Protein AF-A0A7X9ACI7-F1 (afdb_monomer)

Nearest PDB structures (foldseek):
  5ey5-assembly1_A  TM=9.146E-01  e=2.032E-03  synthetic construct
  6uap-assembly2_C  TM=9.109E-01  e=3.629E-03  Mycobacterium tuberculosis H37Rv
  6e9p-assembly2_C  TM=9.121E-01  e=5.007E-03  Mycobacterium tuberculosis H37Rv
  2ekc-assembly1_A  TM=9.096E-01  e=6.075E-03  Aquifex aeolicus VF5
  6qky-assembly5_J  TM=7.546E-01  e=1.497E-02  Streptococcus pneumoniae

Radius of gyration: 14.18 Å; Cα contacts (8 Å, |Δi|>4): 75; chains: 1; bounding box: 32×22×41 Å

Mean predicted aligned error: 4.33 Å

Foldseek 3Di:
DLVVLQVCVVVDPDFFEAEPPPQALVSLLVRLVSGVYYHYDPNLVCLCPDDDDNVVSVVVSVVRVVSNCVSNVVVD

pLDDT: mean 89.82, std 8.87, range [47.19, 97.69]

Secondary structure (DSSP, 8-state):
-HHHHHHHHHT-SS--EE-SS--SHHHHHHHHTTSSEE---HHHHHHHTSSS-HHHHHHHHHHHHHHHHHHHHTT-

Structure (mmCIF, N/CA/C/O backbone):
data_AF-A0A7X9ACI7-F1
#
_entry.id   AF-A0A7X9ACI7-F1
#
loop_
_atom_site.group_PDB
_atom_site.id
_atom_site.type_symbol
_atom_site.label_atom_id
_atom_site.label_alt_id
_atom_site.label_comp_id
_atom_site.label_asym_id
_atom_site.label_entity_id
_atom_site.label_seq_id
_atom_site.pdbx_PDB_ins_code
_atom_site.Cartn_x
_atom_site.Cartn_y
_atom_site.Cartn_z
_atom_site.occupancy
_atom_site.B_iso_or_equiv
_atom_site.auth_seq_id
_atom_site.auth_comp_id
_atom_site.auth_asym_id
_atom_site.auth_atom_id
_atom_site.pdbx_PDB_model_num
ATOM 1 N N . MET A 1 1 ? -14.626 -10.046 3.995 1.00 66.25 1 MET A N 1
ATOM 2 C CA . MET A 1 1 ? -13.467 -9.173 4.313 1.00 66.25 1 MET A CA 1
ATOM 3 C C . MET A 1 1 ? -13.882 -7.963 5.138 1.00 66.25 1 MET A C 1
ATOM 5 O O . MET A 1 1 ? -13.377 -7.836 6.240 1.00 66.25 1 MET A O 1
ATOM 9 N N . ALA A 1 2 ? -14.799 -7.111 4.660 1.00 73.56 2 ALA A N 1
ATOM 10 C CA . ALA A 1 2 ? -15.210 -5.914 5.404 1.00 73.56 2 ALA A CA 1
ATOM 11 C C . ALA A 1 2 ? -15.819 -6.223 6.786 1.00 73.56 2 ALA A C 1
ATOM 13 O O . ALA A 1 2 ? -15.441 -5.610 7.774 1.00 73.56 2 ALA A O 1
ATOM 14 N N . GLU A 1 3 ? -16.679 -7.237 6.864 1.00 78.19 3 GLU A N 1
ATOM 15 C CA . GLU A 1 3 ? -17.308 -7.678 8.116 1.00 78.19 3 GLU A CA 1
ATOM 16 C C . GLU A 1 3 ? -16.293 -8.211 9.144 1.00 78.19 3 GLU A C 1
ATOM 18 O O . GLU A 1 3 ? -16.346 -7.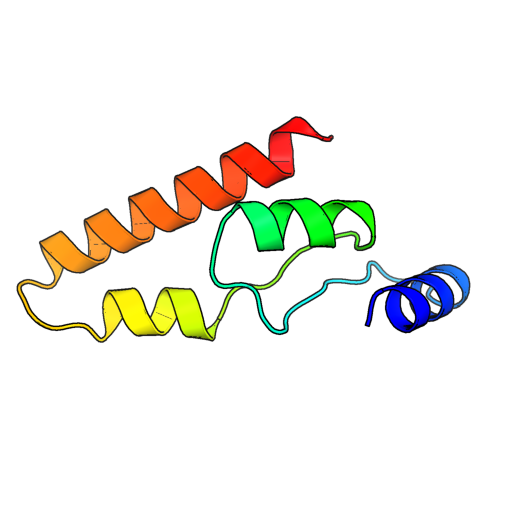859 10.314 1.00 78.19 3 GLU A O 1
ATOM 23 N N . HIS A 1 4 ? -15.290 -8.978 8.699 1.00 84.81 4 HIS A N 1
ATOM 24 C CA . HIS A 1 4 ? -14.213 -9.452 9.579 1.00 84.81 4 HIS A CA 1
ATOM 25 C C . HIS A 1 4 ? -13.328 -8.308 10.091 1.00 84.81 4 HIS A C 1
ATOM 27 O O . HIS A 1 4 ? -12.889 -8.346 11.234 1.00 84.81 4 HIS A O 1
ATOM 33 N N . LEU A 1 5 ? -13.063 -7.291 9.261 1.00 82.94 5 LEU A N 1
ATOM 34 C CA . LEU A 1 5 ? -12.300 -6.112 9.682 1.00 82.94 5 LEU A CA 1
ATOM 35 C C . LEU A 1 5 ? -13.043 -5.315 10.758 1.00 82.94 5 LEU A C 1
ATOM 37 O O . LEU A 1 5 ? -12.409 -4.880 11.713 1.00 82.94 5 LEU A O 1
ATOM 41 N N . ALA A 1 6 ? -14.367 -5.174 10.637 1.00 82.50 6 ALA A N 1
ATOM 42 C CA . ALA A 1 6 ? -15.188 -4.507 11.646 1.00 82.50 6 ALA A CA 1
ATOM 43 C C . ALA A 1 6 ? -15.118 -5.233 12.999 1.00 82.50 6 ALA A C 1
ATOM 45 O O . ALA A 1 6 ? -14.773 -4.616 14.003 1.00 82.50 6 ALA A O 1
ATOM 46 N N . VAL A 1 7 ? -15.315 -6.557 13.003 1.00 86.81 7 VAL A N 1
ATOM 47 C CA . VAL A 1 7 ? -15.214 -7.378 14.223 1.00 86.81 7 VAL A CA 1
ATOM 48 C C . VAL A 1 7 ? -13.821 -7.283 14.850 1.00 86.81 7 VAL A C 1
ATOM 50 O O . VAL A 1 7 ? -13.696 -7.116 16.061 1.00 86.81 7 VAL A O 1
ATOM 53 N N . LEU A 1 8 ? -12.754 -7.356 14.048 1.00 86.75 8 LEU A N 1
ATOM 54 C CA . LEU A 1 8 ? -11.387 -7.222 14.560 1.00 86.75 8 LEU A CA 1
ATOM 55 C C . LEU A 1 8 ? -11.140 -5.841 15.169 1.00 86.75 8 LEU A C 1
ATOM 57 O O . LEU A 1 8 ? -10.487 -5.749 16.202 1.00 86.75 8 LEU A O 1
ATOM 61 N N . LYS A 1 9 ? -11.674 -4.778 14.561 1.00 83.38 9 LYS A N 1
ATOM 62 C CA . LYS A 1 9 ? -11.513 -3.409 15.054 1.00 83.38 9 LYS A CA 1
ATOM 63 C C . LYS A 1 9 ? -12.223 -3.188 16.391 1.00 83.38 9 LYS A C 1
ATOM 65 O O . LYS A 1 9 ? -11.671 -2.523 17.257 1.00 83.38 9 LYS A O 1
ATOM 70 N N . GLU A 1 10 ? -13.397 -3.787 16.583 1.00 86.69 10 GLU A N 1
ATOM 71 C CA . GLU A 1 10 ? -14.130 -3.745 17.859 1.00 86.69 10 GLU A CA 1
ATOM 72 C C . GLU A 1 10 ? -13.410 -4.493 18.992 1.00 86.69 10 GLU A C 1
ATOM 74 O O . GLU A 1 10 ? -13.586 -4.157 20.160 1.00 86.69 10 GLU A O 1
ATOM 79 N N . ASN A 1 11 ? -12.583 -5.486 18.656 1.00 90.00 11 ASN A N 1
ATOM 80 C CA . ASN A 1 11 ? -11.919 -6.367 19.621 1.00 90.00 11 ASN A CA 1
ATOM 81 C C . ASN A 1 11 ? -10.399 -6.137 19.730 1.00 90.00 11 ASN A C 1
ATOM 83 O O . ASN A 1 11 ? -9.712 -6.891 20.419 1.00 90.00 11 ASN A O 1
ATOM 87 N N . SER A 1 12 ? -9.853 -5.122 19.052 1.00 89.94 12 SER A N 1
ATOM 88 C CA . SER A 1 12 ? -8.414 -4.848 19.009 1.00 89.94 12 SER A CA 1
ATOM 89 C C . SER A 1 12 ? -8.054 -3.582 19.777 1.00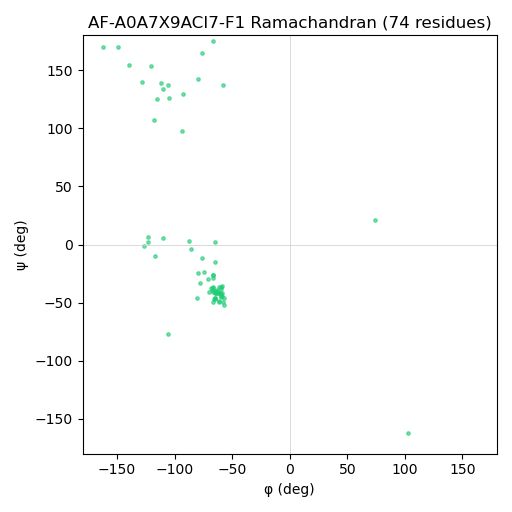 89.94 12 SER A C 1
ATOM 91 O O . SER A 1 12 ? -8.647 -2.525 19.586 1.00 89.94 12 SER A O 1
ATOM 93 N N . SER A 1 13 ? -7.010 -3.668 20.602 1.00 92.56 13 SER A N 1
ATOM 94 C CA . SER A 1 13 ? -6.386 -2.517 21.266 1.00 92.56 13 SER A CA 1
ATOM 95 C C . SER A 1 13 ? -5.315 -1.827 20.411 1.00 92.56 13 SER A C 1
ATOM 97 O O . SER A 1 13 ? -4.763 -0.808 20.824 1.00 92.56 13 SER A O 1
ATOM 99 N N . VAL A 1 14 ? -5.007 -2.374 19.230 1.00 93.19 14 VAL A N 1
ATOM 100 C CA . VAL A 1 14 ? -3.998 -1.854 18.296 1.00 93.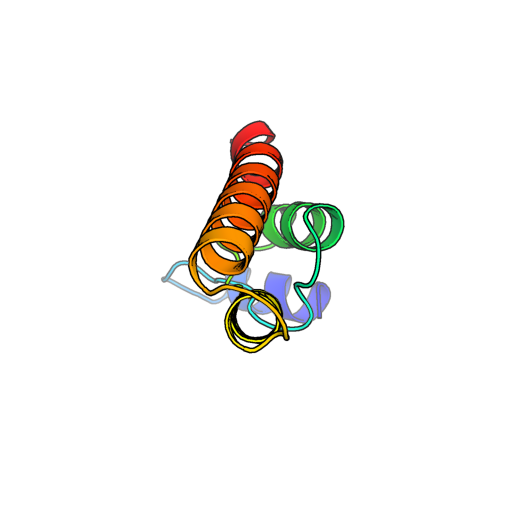19 14 VAL A CA 1
ATOM 101 C C . VAL A 1 14 ? -4.616 -1.500 16.937 1.00 93.19 14 VAL A C 1
ATOM 103 O O . VAL A 1 14 ? -5.623 -2.109 16.558 1.00 93.19 14 VAL A O 1
ATOM 106 N N . PRO A 1 15 ? -4.019 -0.558 16.176 1.00 91.56 15 PRO A N 1
ATOM 107 C CA . PRO A 1 15 ? -4.493 -0.202 14.839 1.00 91.56 15 PRO A CA 1
ATOM 108 C C . PRO A 1 15 ? -4.527 -1.404 13.888 1.00 91.56 15 PRO A C 1
ATOM 110 O O . PRO A 1 15 ? -3.581 -2.192 13.834 1.00 91.56 15 PRO A O 1
ATOM 113 N N . ILE A 1 16 ? -5.593 -1.518 13.096 1.00 91.56 16 ILE A N 1
ATOM 114 C CA . ILE A 1 16 ? -5.787 -2.604 12.130 1.00 91.56 16 ILE A CA 1
ATOM 115 C C . ILE A 1 16 ? -5.546 -2.088 10.712 1.00 91.56 16 ILE A C 1
ATOM 117 O O . ILE A 1 16 ? -6.187 -1.137 10.271 1.00 91.56 16 ILE A O 1
ATOM 121 N N . ALA A 1 17 ? -4.667 -2.751 9.959 1.00 91.69 17 ALA A N 1
ATOM 122 C CA . ALA A 1 17 ? -4.403 -2.435 8.556 1.00 91.69 17 ALA A CA 1
ATOM 123 C C . ALA A 1 17 ? -4.886 -3.549 7.613 1.00 91.69 17 ALA A C 1
ATOM 125 O O . ALA A 1 17 ? -4.691 -4.735 7.875 1.00 91.69 17 ALA A O 1
ATOM 126 N N . ALA A 1 18 ? -5.482 -3.172 6.479 1.00 91.62 18 ALA A N 1
ATOM 127 C CA . ALA A 1 18 ? -5.896 -4.109 5.434 1.00 91.62 18 ALA A CA 1
ATOM 128 C C . ALA A 1 18 ? -4.789 -4.275 4.380 1.00 91.62 18 ALA A C 1
ATOM 130 O O . ALA A 1 18 ? -4.303 -3.281 3.851 1.00 91.62 18 ALA A O 1
ATOM 131 N N . GLY A 1 19 ? -4.402 -5.511 4.037 1.00 91.12 19 GLY A N 1
ATOM 132 C CA . GLY A 1 19 ? -3.261 -5.764 3.133 1.00 91.12 19 GLY A CA 1
ATOM 133 C C . GLY A 1 19 ? -3.514 -6.652 1.914 1.00 91.12 19 GLY A C 1
ATOM 134 O O . GLY A 1 19 ? -2.603 -6.871 1.119 1.00 91.12 19 GLY A O 1
ATOM 135 N N . PHE A 1 20 ? -4.728 -7.176 1.738 1.00 89.94 20 PHE A N 1
ATOM 136 C CA . PHE A 1 20 ? -5.047 -8.087 0.636 1.00 89.94 20 PHE A CA 1
ATOM 137 C C . PHE A 1 20 ? -5.879 -7.402 -0.450 1.00 89.94 20 PHE A C 1
ATOM 139 O O . PHE A 1 20 ? -6.830 -6.682 -0.157 1.00 89.94 20 PHE A O 1
ATOM 146 N N . GLY A 1 21 ? -5.533 -7.667 -1.715 1.00 86.56 21 GLY A N 1
ATOM 147 C CA . GLY A 1 21 ? -6.321 -7.239 -2.877 1.00 86.56 21 GLY A CA 1
ATOM 148 C C . GLY A 1 21 ? -6.234 -5.748 -3.219 1.00 86.56 21 GLY A C 1
ATOM 149 O O . GLY A 1 21 ? -7.122 -5.235 -3.894 1.00 86.56 21 GLY A O 1
ATOM 150 N N . ILE A 1 22 ? -5.192 -5.045 -2.766 1.00 91.50 22 ILE A N 1
ATOM 151 C CA . ILE A 1 22 ? -5.019 -3.609 -3.026 1.00 91.50 22 ILE A CA 1
ATOM 152 C C . ILE A 1 22 ? -4.148 -3.414 -4.264 1.00 91.50 22 ILE A C 1
ATOM 154 O O . ILE A 1 22 ? -2.923 -3.500 -4.202 1.00 91.50 22 ILE A O 1
ATOM 158 N N . ASN A 1 23 ? -4.796 -3.192 -5.402 1.00 93.38 23 ASN A N 1
ATOM 159 C CA . ASN A 1 23 ? -4.156 -3.039 -6.708 1.00 93.38 23 ASN A CA 1
ATOM 160 C C . ASN A 1 23 ? -4.364 -1.660 -7.349 1.00 93.38 23 ASN A C 1
ATOM 162 O O . ASN A 1 23 ? -3.702 -1.358 -8.336 1.00 93.38 23 ASN A O 1
ATOM 166 N N . ASP A 1 24 ? -5.246 -0.829 -6.794 1.00 91.56 24 ASP A N 1
ATOM 167 C CA . ASP A 1 24 ? -5.516 0.523 -7.276 1.00 91.56 24 ASP A CA 1
ATOM 168 C C . ASP A 1 24 ? -5.935 1.472 -6.134 1.00 91.56 24 ASP A C 1
ATOM 170 O O . ASP A 1 24 ? -6.204 1.058 -4.998 1.00 91.56 24 ASP A O 1
ATOM 174 N N . ALA A 1 25 ? -6.005 2.770 -6.442 1.00 90.81 25 ALA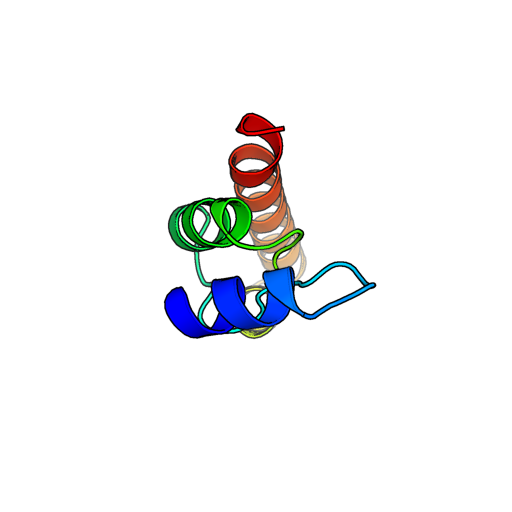 A N 1
ATOM 175 C CA . ALA A 1 25 ? -6.403 3.793 -5.481 1.00 90.81 25 ALA A CA 1
ATOM 176 C C . ALA A 1 25 ? -7.865 3.694 -5.035 1.00 90.81 25 ALA A C 1
ATOM 178 O O . ALA A 1 25 ? -8.185 4.086 -3.913 1.00 90.81 25 ALA A O 1
ATOM 179 N N . LYS A 1 26 ? -8.759 3.127 -5.855 1.00 90.88 26 LYS A N 1
ATOM 180 C CA . LYS A 1 26 ? -10.160 2.921 -5.461 1.00 90.88 26 LYS A CA 1
ATOM 181 C C . LYS A 1 26 ? -10.264 1.835 -4.388 1.00 90.88 26 LYS A C 1
ATOM 183 O O . LYS A 1 26 ? -11.038 1.982 -3.447 1.00 90.88 26 LYS A O 1
ATOM 188 N N . ALA A 1 27 ? -9.507 0.749 -4.515 1.00 90.50 27 ALA A N 1
ATOM 189 C CA . ALA A 1 27 ? -9.411 -0.327 -3.539 1.00 90.50 27 ALA A CA 1
ATOM 190 C C . ALA A 1 27 ? -8.787 0.176 -2.239 1.00 90.50 27 ALA A C 1
ATOM 192 O O . ALA A 1 27 ? -9.370 -0.038 -1.177 1.00 90.50 27 ALA A O 1
ATOM 193 N N . ALA A 1 28 ? -7.679 0.918 -2.329 1.00 91.62 28 ALA A N 1
ATOM 194 C CA . ALA A 1 28 ? -7.051 1.548 -1.171 1.00 91.62 28 ALA A CA 1
ATOM 195 C C . ALA A 1 28 ? -8.024 2.484 -0.438 1.00 91.62 28 ALA A C 1
ATOM 197 O O . ALA A 1 28 ? -8.180 2.377 0.773 1.00 91.62 28 ALA A O 1
ATOM 198 N N . GLN A 1 29 ? -8.754 3.323 -1.176 1.00 91.06 29 GLN A N 1
ATOM 199 C CA . GLN A 1 29 ? -9.746 4.233 -0.610 1.00 91.06 29 GLN A CA 1
ATOM 200 C C . GLN A 1 29 ? -10.924 3.507 0.054 1.00 91.06 29 GLN A C 1
ATOM 202 O O . GLN A 1 29 ? -11.402 3.927 1.104 1.00 91.06 29 GLN A O 1
ATOM 207 N N . ARG A 1 30 ? -11.449 2.436 -0.556 1.00 89.38 30 ARG A N 1
ATOM 208 C CA . ARG A 1 30 ? -12.551 1.671 0.050 1.00 89.38 30 ARG A CA 1
ATOM 209 C C . ARG A 1 30 ? -12.118 1.023 1.361 1.00 89.38 30 ARG A C 1
ATOM 211 O O . ARG A 1 30 ? -12.894 1.012 2.309 1.00 89.38 30 ARG A O 1
ATOM 218 N N . LEU A 1 31 ? -10.902 0.484 1.405 1.00 88.88 31 LEU A N 1
ATOM 219 C CA . LEU A 1 31 ? -10.388 -0.223 2.575 1.00 88.88 31 LEU A CA 1
ATOM 220 C C . LEU A 1 31 ? -9.935 0.724 3.687 1.00 88.88 31 LEU A C 1
ATOM 222 O O . LEU A 1 31 ? -10.160 0.412 4.851 1.00 88.88 31 LEU A O 1
ATOM 226 N N . SER A 1 32 ? -9.407 1.905 3.355 1.00 88.75 32 SER A N 1
ATOM 227 C CA . SER A 1 32 ? -9.056 2.922 4.354 1.00 88.75 32 SER A CA 1
ATOM 228 C C . SER A 1 32 ? -10.265 3.479 5.114 1.00 88.75 32 SER A C 1
ATOM 230 O O . SER A 1 32 ? -10.093 4.109 6.146 1.00 88.75 32 SER A O 1
ATOM 232 N N . ARG A 1 33 ? -11.498 3.255 4.633 1.00 87.44 33 ARG A N 1
ATOM 233 C CA . ARG A 1 33 ? -12.729 3.611 5.367 1.00 87.44 33 ARG A CA 1
ATOM 234 C C . ARG A 1 33 ? -13.041 2.673 6.525 1.00 87.44 33 ARG A C 1
ATOM 236 O O . ARG A 1 33 ? -13.791 3.042 7.419 1.00 87.44 33 ARG A O 1
ATOM 243 N N . ILE A 1 34 ? -12.531 1.448 6.468 1.00 87.56 34 ILE A N 1
ATOM 244 C CA . ILE A 1 34 ? -12.890 0.366 7.393 1.00 87.56 34 ILE A CA 1
ATOM 245 C C . ILE A 1 34 ? -11.671 -0.211 8.127 1.00 87.56 34 ILE A C 1
ATOM 247 O O . ILE A 1 34 ? -11.811 -1.150 8.902 1.00 87.56 34 ILE A O 1
ATOM 251 N N . ALA A 1 35 ? -10.485 0.349 7.892 1.00 89.62 35 ALA A N 1
ATOM 252 C CA . ALA A 1 35 ? -9.218 -0.005 8.521 1.00 89.62 35 ALA A CA 1
ATOM 253 C C . ALA A 1 35 ? -8.434 1.278 8.831 1.00 89.62 35 ALA A C 1
ATOM 255 O O . ALA A 1 35 ? -8.620 2.295 8.168 1.00 89.62 35 ALA A O 1
ATOM 256 N N . ASP A 1 36 ? -7.547 1.230 9.817 1.00 90.88 36 ASP A N 1
ATOM 257 C CA . ASP A 1 36 ? -6.693 2.358 10.216 1.00 90.88 36 ASP A CA 1
ATOM 258 C C . ASP A 1 36 ? -5.521 2.572 9.242 1.00 90.88 36 ASP A C 1
ATOM 260 O O . ASP A 1 36 ? -4.846 3.599 9.267 1.00 90.88 36 ASP A O 1
ATOM 264 N N . GLY A 1 37 ? -5.288 1.607 8.349 1.00 90.31 37 GLY A N 1
ATOM 265 C CA . GLY A 1 37 ? -4.288 1.697 7.298 1.00 90.31 37 GLY A CA 1
ATOM 266 C C . GLY A 1 37 ? -4.505 0.688 6.175 1.00 90.31 37 GLY A C 1
ATOM 267 O O . GLY A 1 37 ? -5.308 -0.243 6.273 1.00 90.31 37 GLY A O 1
ATOM 268 N N . VAL A 1 38 ? -3.749 0.871 5.095 1.00 92.94 38 VAL A N 1
ATOM 269 C CA . VAL A 1 38 ? -3.714 -0.039 3.947 1.00 92.94 38 VAL A CA 1
ATOM 270 C C . VAL A 1 38 ? -2.277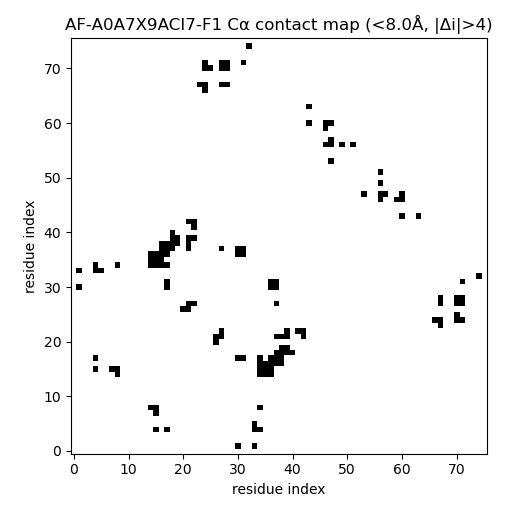 -0.430 3.623 1.00 92.94 38 VAL A C 1
ATOM 272 O O . VAL A 1 38 ? -1.375 0.403 3.677 1.00 92.94 38 VAL A O 1
ATOM 275 N N . ILE A 1 39 ? -2.063 -1.697 3.276 1.00 93.75 39 ILE A N 1
ATOM 276 C CA . ILE A 1 39 ? -0.757 -2.257 2.919 1.00 93.75 39 ILE A CA 1
ATOM 277 C C . ILE A 1 39 ? -0.799 -2.685 1.454 1.00 93.75 39 ILE A C 1
ATOM 279 O O . ILE A 1 39 ? -1.656 -3.468 1.046 1.00 93.75 39 ILE A O 1
ATOM 283 N N . VAL A 1 40 ? 0.148 -2.187 0.660 1.00 94.44 40 VAL A N 1
ATOM 284 C CA . VAL A 1 40 ? 0.251 -2.495 -0.770 1.00 94.44 40 VAL A CA 1
ATOM 285 C C . VAL A 1 40 ? 1.574 -3.192 -1.047 1.00 94.44 40 VAL A C 1
ATOM 287 O O . VAL A 1 40 ? 2.628 -2.569 -1.012 1.00 94.44 40 VAL A O 1
ATOM 290 N N . GLY A 1 41 ? 1.509 -4.497 -1.314 1.00 93.31 41 GLY A N 1
ATOM 291 C CA . GLY A 1 41 ? 2.681 -5.324 -1.613 1.00 93.31 41 GLY A CA 1
ATOM 292 C C . GLY A 1 41 ? 2.784 -5.678 -3.095 1.00 93.31 41 GLY A C 1
ATOM 293 O O . GLY A 1 41 ? 3.567 -5.094 -3.841 1.00 93.31 41 GLY A O 1
ATOM 294 N N . SER A 1 42 ? 1.972 -6.642 -3.537 1.00 94.75 42 SER A N 1
ATOM 295 C CA . SER A 1 42 ? 2.100 -7.263 -4.864 1.00 94.75 42 SER A CA 1
ATOM 296 C C . SER A 1 42 ? 1.976 -6.280 -6.029 1.00 94.75 42 SER A C 1
ATOM 298 O O . SER A 1 42 ? 2.703 -6.415 -7.010 1.00 94.75 42 SER A O 1
ATOM 300 N N . ALA A 1 43 ? 1.107 -5.271 -5.927 1.00 94.44 43 ALA A N 1
ATOM 301 C CA . ALA A 1 43 ? 0.956 -4.254 -6.965 1.00 94.44 43 ALA A CA 1
ATOM 302 C C . ALA A 1 43 ? 2.221 -3.396 -7.128 1.00 94.44 43 ALA A C 1
ATOM 304 O O . ALA A 1 43 ? 2.661 -3.163 -8.251 1.00 94.44 43 ALA A O 1
ATOM 305 N N . PHE A 1 44 ? 2.848 -3.001 -6.017 1.00 94.81 44 PHE A N 1
ATOM 306 C CA . PHE A 1 44 ? 4.095 -2.236 -6.026 1.00 94.81 44 PHE A CA 1
ATOM 307 C C . PHE A 1 44 ? 5.253 -3.057 -6.607 1.00 94.81 44 PHE A C 1
ATOM 309 O O . PHE A 1 44 ? 5.953 -2.596 -7.508 1.00 94.81 44 PHE A O 1
ATOM 316 N N . ILE A 1 45 ? 5.403 -4.308 -6.154 1.00 95.00 45 ILE A N 1
ATOM 317 C CA . ILE A 1 45 ? 6.428 -5.225 -6.674 1.00 95.00 45 ILE A CA 1
ATOM 318 C C . ILE A 1 45 ? 6.238 -5.436 -8.177 1.00 95.00 45 ILE A C 1
ATOM 320 O O . ILE A 1 45 ? 7.200 -5.355 -8.931 1.00 95.00 45 ILE A O 1
ATOM 324 N N . LYS A 1 46 ? 4.999 -5.640 -8.639 1.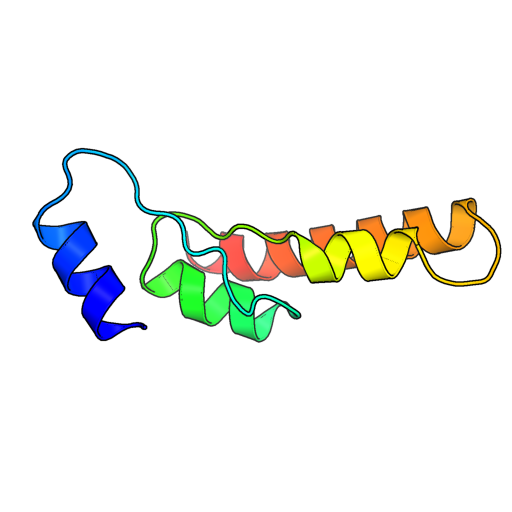00 95.75 46 LYS A N 1
ATOM 325 C CA . LYS A 1 46 ? 4.703 -5.849 -10.061 1.00 95.75 46 LYS A CA 1
ATOM 326 C C . LYS A 1 46 ? 5.154 -4.677 -10.939 1.00 95.75 46 LYS A C 1
ATOM 328 O O . LYS A 1 46 ? 5.613 -4.915 -12.051 1.00 95.75 46 LYS A O 1
ATOM 333 N N . ILE A 1 47 ? 5.048 -3.440 -10.449 1.00 95.69 47 ILE A N 1
ATOM 334 C CA . ILE A 1 47 ? 5.531 -2.251 -11.164 1.00 95.69 47 ILE A CA 1
ATOM 335 C C . ILE A 1 47 ? 7.060 -2.279 -11.262 1.00 95.69 47 ILE A C 1
ATOM 337 O O . ILE A 1 47 ? 7.603 -2.143 -12.355 1.00 95.69 47 ILE A O 1
ATOM 341 N N . LEU A 1 48 ? 7.761 -2.514 -10.149 1.00 96.00 48 LEU A N 1
ATOM 342 C CA . LEU A 1 48 ? 9.229 -2.510 -10.126 1.00 96.00 48 LEU A CA 1
ATOM 343 C C . LEU A 1 48 ? 9.867 -3.708 -10.839 1.00 96.00 48 LEU A C 1
ATOM 345 O O . LEU A 1 48 ? 10.965 -3.580 -11.382 1.00 96.00 48 LEU A O 1
ATOM 349 N N . SER A 1 49 ? 9.193 -4.856 -10.859 1.00 96.62 49 SER A N 1
ATOM 350 C CA . SER A 1 49 ? 9.634 -6.080 -11.541 1.00 96.62 49 SER A CA 1
ATOM 351 C C . SER A 1 49 ? 9.202 -6.153 -13.012 1.00 96.62 49 SER A C 1
ATOM 353 O O . SER A 1 49 ? 9.448 -7.166 -13.662 1.00 96.62 49 SER A O 1
ATOM 355 N N . GLY A 1 50 ? 8.540 -5.117 -13.538 1.00 94.69 50 GLY A N 1
ATOM 356 C CA . GLY A 1 50 ? 8.130 -5.045 -14.940 1.00 94.69 50 GLY A CA 1
ATOM 357 C C . GLY A 1 50 ? 9.301 -4.955 -15.931 1.00 94.69 50 GLY A C 1
ATOM 358 O O . GLY A 1 50 ? 10.466 -4.828 -15.553 1.00 94.69 50 GLY A O 1
ATOM 359 N N . ALA A 1 51 ? 8.979 -4.986 -17.224 1.00 93.94 51 ALA A N 1
ATOM 360 C CA . ALA A 1 51 ? 9.947 -4.770 -18.301 1.00 93.94 51 ALA A CA 1
ATOM 361 C C . ALA A 1 51 ? 10.307 -3.276 -18.473 1.00 93.94 51 ALA A C 1
ATOM 363 O O . ALA A 1 51 ? 9.603 -2.398 -17.974 1.00 93.94 51 ALA A O 1
ATOM 364 N N . GLY A 1 52 ? 11.392 -2.988 -19.202 1.00 94.56 52 GLY A N 1
ATOM 365 C CA . GLY A 1 52 ? 11.838 -1.628 -19.543 1.00 94.56 52 GLY A CA 1
ATOM 366 C C . GLY A 1 52 ? 13.012 -1.127 -18.699 1.00 94.56 52 GLY A C 1
ATOM 367 O O . GLY A 1 52 ? 13.706 -1.911 -18.051 1.00 94.56 52 GLY A O 1
ATOM 368 N N . GLU A 1 53 ? 13.224 0.188 -18.682 1.00 97.50 53 GLU A N 1
ATOM 369 C CA . GLU A 1 53 ? 14.284 0.830 -17.894 1.00 97.50 53 GLU A CA 1
ATOM 370 C C . GLU A 1 53 ? 13.884 0.983 -16.423 1.00 97.50 53 GLU A C 1
ATOM 372 O O . GLU A 1 53 ? 12.730 1.280 -16.102 1.00 97.50 53 GLU A O 1
ATOM 377 N N . PHE A 1 54 ? 14.836 0.795 -15.502 1.00 96.44 54 PHE A N 1
ATOM 378 C CA . PHE A 1 54 ? 14.547 0.875 -14.062 1.00 96.44 54 PHE A CA 1
ATOM 379 C C . PHE A 1 54 ? 14.047 2.262 -13.647 1.00 96.44 54 PHE A C 1
ATOM 381 O O . PHE A 1 54 ? 13.132 2.362 -12.834 1.00 96.44 54 PHE A O 1
ATOM 388 N N . SER A 1 55 ? 14.587 3.322 -14.251 1.00 97.56 55 SER A N 1
ATOM 389 C CA . SER A 1 55 ? 14.155 4.703 -14.015 1.00 97.56 55 SER A CA 1
ATOM 390 C C . SER A 1 55 ? 12.676 4.918 -14.349 1.00 97.56 55 SER A C 1
ATOM 392 O O . SER A 1 55 ? 11.956 5.531 -13.567 1.00 97.56 55 SER A O 1
ATOM 394 N N . GLN A 1 56 ? 12.195 4.351 -15.458 1.00 97.50 56 GLN A N 1
ATOM 395 C CA . GLN A 1 56 ? 10.789 4.439 -15.864 1.00 97.50 56 GLN A CA 1
ATOM 396 C C . GLN A 1 56 ? 9.876 3.691 -14.888 1.00 97.50 56 GLN A C 1
ATOM 398 O O . GLN A 1 56 ? 8.812 4.185 -14.523 1.00 97.50 56 GLN A O 1
ATOM 403 N N . ARG A 1 57 ? 10.304 2.514 -14.414 1.00 97.56 57 ARG A N 1
ATOM 404 C CA . ARG A 1 57 ? 9.546 1.743 -13.415 1.00 97.56 57 ARG A CA 1
ATOM 405 C C . ARG A 1 57 ? 9.520 2.423 -12.054 1.00 97.56 57 ARG A C 1
ATOM 407 O O . ARG A 1 57 ? 8.498 2.376 -11.376 1.00 97.56 57 ARG A O 1
ATOM 414 N N . LEU A 1 58 ? 10.621 3.059 -11.659 1.00 97.38 58 LEU A N 1
ATOM 415 C CA . LEU A 1 58 ? 10.690 3.835 -10.427 1.00 97.38 58 LEU A CA 1
ATOM 416 C C . LEU A 1 58 ? 9.735 5.031 -10.479 1.00 97.38 58 LEU A C 1
ATOM 418 O O . LEU A 1 58 ? 9.024 5.279 -9.507 1.00 97.38 58 LEU A O 1
ATOM 422 N N . GLU A 1 59 ? 9.667 5.718 -11.620 1.00 97.69 59 GLU A N 1
ATOM 423 C CA . GLU A 1 59 ? 8.730 6.823 -11.814 1.00 97.69 59 GLU A CA 1
ATOM 424 C C . GLU A 1 59 ? 7.274 6.341 -11.769 1.00 97.69 59 GLU A C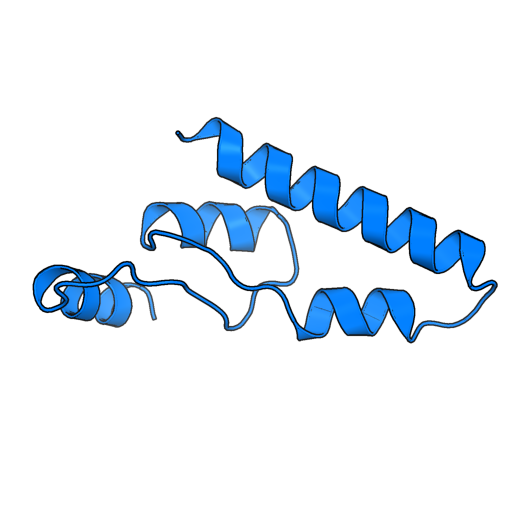 1
ATOM 426 O O . GLU A 1 59 ? 6.469 6.879 -11.012 1.00 97.69 59 GLU A O 1
ATOM 431 N N . ALA A 1 60 ? 6.952 5.242 -12.455 1.00 96.62 60 ALA A N 1
ATOM 432 C CA . ALA A 1 60 ? 5.625 4.631 -12.384 1.00 96.62 60 ALA A CA 1
ATOM 433 C C . ALA A 1 60 ? 5.248 4.203 -10.951 1.00 96.62 60 ALA A C 1
ATOM 435 O O . ALA A 1 60 ? 4.106 4.366 -10.520 1.00 96.62 60 ALA A O 1
ATOM 436 N N . ALA A 1 61 ? 6.205 3.679 -10.178 1.00 96.25 61 ALA A N 1
ATOM 437 C CA . ALA A 1 61 ? 5.982 3.312 -8.782 1.00 96.25 61 ALA A CA 1
ATOM 438 C C . ALA A 1 61 ? 5.741 4.547 -7.899 1.00 96.25 61 ALA A C 1
ATOM 440 O O . ALA A 1 61 ? 4.872 4.518 -7.024 1.00 96.25 61 ALA A O 1
ATOM 441 N N . ARG A 1 62 ? 6.470 5.642 -8.144 1.00 96.75 62 ARG A N 1
ATOM 442 C CA . ARG A 1 62 ? 6.268 6.933 -7.475 1.00 96.75 62 ARG A CA 1
ATOM 443 C C . ARG A 1 62 ? 4.876 7.490 -7.766 1.00 96.75 62 ARG A C 1
ATOM 445 O O . ARG A 1 62 ? 4.184 7.881 -6.826 1.00 96.75 62 ARG A O 1
ATOM 452 N N . GLU A 1 63 ? 4.456 7.509 -9.029 1.00 96.56 63 GLU A N 1
ATOM 453 C CA . GLU A 1 63 ? 3.120 7.963 -9.434 1.00 96.56 63 GLU A CA 1
ATOM 454 C C . GLU A 1 63 ? 2.022 7.124 -8.780 1.00 96.56 63 GLU A C 1
ATOM 456 O O . GLU A 1 63 ? 1.079 7.671 -8.204 1.00 96.56 63 GLU A O 1
ATOM 461 N N . PHE A 1 64 ? 2.187 5.800 -8.785 1.00 95.44 64 PHE A N 1
ATOM 462 C CA . PHE A 1 64 ? 1.272 4.878 -8.124 1.00 95.44 64 PHE A CA 1
ATOM 463 C C . PHE A 1 64 ? 1.149 5.174 -6.622 1.00 95.44 64 PHE A C 1
ATOM 465 O O . PHE A 1 64 ? 0.040 5.345 -6.120 1.00 95.44 64 PHE A O 1
ATOM 472 N N . ILE A 1 65 ? 2.267 5.315 -5.899 1.00 94.50 65 ILE A N 1
ATOM 473 C CA . ILE A 1 65 ? 2.252 5.664 -4.467 1.00 94.50 65 ILE A CA 1
ATOM 474 C C . ILE A 1 65 ? 1.586 7.026 -4.231 1.00 94.50 65 ILE A C 1
ATOM 476 O O . ILE A 1 65 ? 0.809 7.169 -3.284 1.00 94.50 65 ILE A O 1
ATOM 480 N N . ALA A 1 66 ? 1.868 8.023 -5.072 1.00 95.19 66 ALA A N 1
ATOM 481 C CA . ALA A 1 66 ? 1.278 9.352 -4.951 1.00 95.19 66 ALA A CA 1
ATOM 482 C C . ALA A 1 66 ? -0.250 9.314 -5.121 1.00 95.19 66 ALA A C 1
ATOM 484 O O . ALA A 1 66 ? -0.968 9.956 -4.347 1.00 95.19 66 ALA A O 1
ATOM 485 N N . ASP A 1 67 ? -0.752 8.531 -6.079 1.00 94.12 67 ASP A N 1
ATOM 486 C CA . ASP A 1 67 ? -2.187 8.340 -6.288 1.00 94.12 67 ASP A CA 1
ATOM 487 C C . ASP A 1 67 ? -2.839 7.628 -5.093 1.00 94.12 67 ASP A C 1
ATOM 489 O O . ASP A 1 67 ? -3.843 8.106 -4.557 1.00 94.12 67 ASP A O 1
ATOM 493 N N . LEU A 1 68 ? -2.226 6.554 -4.581 1.00 93.44 68 LEU A N 1
ATOM 494 C CA . LEU A 1 68 ? -2.695 5.876 -3.367 1.00 93.44 68 LEU A CA 1
ATOM 495 C C . LEU A 1 68 ? -2.772 6.843 -2.174 1.00 93.44 68 LEU A C 1
ATOM 497 O O . LEU A 1 68 ? -3.820 6.972 -1.538 1.00 93.44 68 LEU A O 1
ATOM 501 N N . ALA A 1 69 ? -1.686 7.568 -1.894 1.00 91.12 69 ALA A N 1
ATOM 502 C CA . ALA A 1 69 ? -1.598 8.488 -0.762 1.00 91.12 69 ALA A CA 1
ATOM 503 C C . ALA A 1 69 ? -2.627 9.624 -0.855 1.00 91.12 69 ALA A C 1
ATOM 505 O O . ALA A 1 69 ? -3.265 9.966 0.142 1.00 91.12 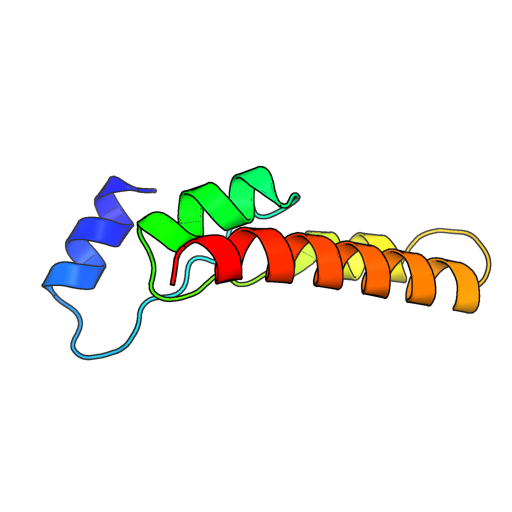69 ALA A O 1
ATOM 506 N N . LYS A 1 70 ? -2.833 10.189 -2.051 1.00 92.06 70 LYS A N 1
ATOM 507 C CA . LYS A 1 70 ? -3.826 11.246 -2.294 1.00 92.06 70 LYS A CA 1
ATOM 508 C C . LYS A 1 70 ? -5.252 10.771 -2.017 1.00 92.06 70 LYS A C 1
ATOM 510 O O . LYS A 1 70 ? -6.050 11.524 -1.458 1.00 92.06 70 LYS A O 1
ATOM 515 N N . ASN A 1 71 ? -5.581 9.545 -2.415 1.00 88.69 71 ASN A N 1
ATOM 516 C CA . ASN A 1 71 ? -6.933 9.005 -2.280 1.00 88.69 71 ASN A CA 1
ATOM 517 C C . ASN A 1 71 ? -7.246 8.495 -0.866 1.00 88.69 71 ASN A C 1
ATOM 519 O O . ASN A 1 71 ? -8.418 8.502 -0.485 1.00 88.69 71 ASN A O 1
ATOM 523 N N . VAL A 1 72 ? -6.219 8.124 -0.092 1.00 88.38 72 VAL A N 1
ATOM 524 C CA . VAL A 1 72 ? -6.337 7.763 1.330 1.00 88.38 72 VAL A CA 1
ATOM 525 C C . VAL A 1 72 ? -6.397 9.013 2.224 1.00 88.38 72 VAL A C 1
ATOM 527 O O . VAL A 1 72 ? -7.289 9.110 3.059 1.00 88.38 72 VAL A O 1
ATOM 530 N N . ARG A 1 73 ? -5.524 10.016 2.016 1.00 79.25 73 ARG A N 1
ATOM 531 C CA . ARG A 1 73 ? -5.475 11.246 2.844 1.00 79.25 73 ARG A CA 1
ATOM 532 C C . ARG A 1 73 ? -6.697 12.150 2.720 1.00 79.25 73 ARG A C 1
ATOM 534 O O . ARG A 1 73 ? -7.014 12.864 3.657 1.00 79.25 73 ARG A O 1
ATOM 541 N N . ARG A 1 74 ? -7.389 12.148 1.576 1.00 68.06 74 ARG A N 1
ATOM 542 C CA . ARG A 1 74 ? -8.595 12.972 1.350 1.00 68.06 74 ARG A CA 1
ATOM 543 C C . ARG A 1 74 ? -9.793 12.609 2.248 1.00 68.06 74 ARG A C 1
ATOM 545 O O . ARG A 1 74 ? -10.860 13.184 2.061 1.00 68.06 74 ARG A O 1
ATOM 552 N N . GLN A 1 75 ? -9.644 11.647 3.159 1.00 54.28 75 GLN A N 1
ATOM 553 C CA . GLN A 1 75 ? -10.689 11.186 4.077 1.00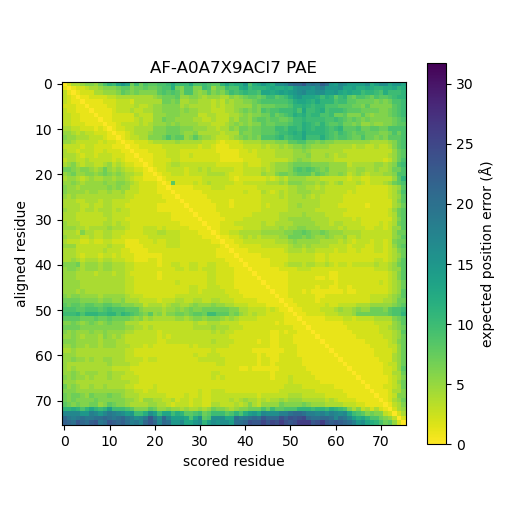 54.28 75 GLN A CA 1
ATOM 554 C C . GLN A 1 75 ? -10.296 11.287 5.562 1.00 54.28 75 GLN A C 1
ATOM 556 O O . GLN A 1 75 ? -11.048 10.793 6.397 1.00 54.28 75 GLN A O 1
ATOM 561 N N . SER A 1 76 ? -9.144 11.892 5.882 1.00 47.19 76 SER A N 1
ATOM 562 C CA . SER A 1 76 ? -8.726 12.204 7.259 1.00 47.19 76 SER A CA 1
ATOM 563 C C . SER A 1 76 ? -9.105 13.625 7.650 1.00 47.19 76 SER A C 1
ATOM 565 O O . SER A 1 76 ? -9.029 14.508 6.764 1.00 47.19 76 SER A O 1
#

Sequence (76 aa):
MAEHLAVLKENSSVPIAAGFGINDAKAAQRLSRIADGVIVGSAFIKILSGAGEFSQRLEAAREFIADLAKNVRRQS

Solvent-accessible surface area (backbone atoms only — not comparable to full-atom values): 4437 Å² total; per-residue (Å²): 107,72,69,59,40,49,57,48,57,79,75,44,97,62,87,49,64,48,58,79,86,40,73,49,41,68,49,40,33,60,46,42,75,63,26,79,32,70,42,69,54,70,48,55,50,53,42,64,70,47,88,82,58,68,69,61,26,50,51,53,43,50,53,50,50,50,47,36,50,55,48,45,55,76,75,111